Protein AF-A0A6I8N5R3-F1 (afdb_monomer)

Radius of gyration: 21.53 Å; Cα contacts (8 Å, |Δi|>4): 139; chains: 1; bounding box: 49×78×27 Å

Solvent-accessible surface area (backbone atoms only — not comparable to full-atom values): 7276 Å² total; per-residue (Å²): 134,81,74,81,73,56,70,53,74,50,81,81,76,48,91,82,39,33,33,53,59,53,45,24,54,53,30,48,73,68,79,40,66,47,86,47,35,86,43,41,36,50,30,33,50,37,81,88,88,39,75,48,78,41,55,68,85,36,47,41,50,81,64,53,62,92,88,42,63,46,33,28,48,42,75,53,71,88,69,72,96,79,76,97,68,78,95,66,92,72,87,80,76,92,70,80,83,74,82,77,83,81,87,81,91,81,87,79,90,131

Secondary structure (DSSP, 8-state):
---------B----TT-BHHHHHHHHHHHTT--GGGGGGEEEEEEETTTEEEEPPTTSBHHHHS-TT--EEEEEEPP---S---S-------------------------

Mean predicted aligned error: 14.67 Å

pLDDT: mean 72.23, std 19.04, range [32.03, 92.44]

Foldseek 3Di:
DDDPQVQQWDADADQPAFQLNVLLVSCVVVVHDSVCSVQKWKWFQAPPRDIFTDDNGDRCVVRDDPRGRTITIDGHDPPDPDDPDDPDDDDDDDDPPPPPPDDDDDDDDD

InterPro domains:
  IPR000159 Ras-associating domain [PF00788] 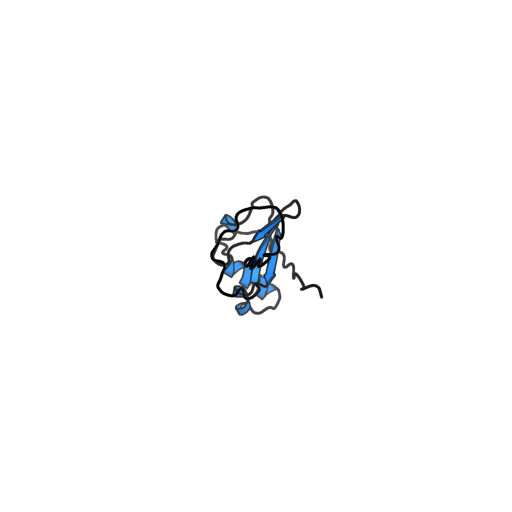(12-77)
  IPR000159 Ras-associating domain [PS50200] (1-78)
  IPR000159 Ras-associating domain [SM00314] (3-78)
  IPR029071 Ubiquitin-like domain superfamily [SSF54236] (13-76)

Sequence (110 aa):
KGAGQEAVTYKGVSSQDKAPGVVQAVLKKNNRDPADAPHYQLVQLLPGQRELAIPPSANVFYAMDGSSLDFVLRRRRPSTPASHDAHHDAGGSSFPRIKATGRKLARALF

Organism: Ornithorhynchus anatinus (NCBI:txid9258)

Nearest PDB structures (foldseek):
  8b69-assembly1_C  TM=9.359E-01  e=2.240E-08  Homo sapiens
  8b69-assembly1_A  TM=9.239E-01  e=1.219E-07  Homo sapiens
  8au4-assembly1_A  TM=8.641E-01  e=1.483E-07  Homo sapiens
  7scw-assembly1_B  TM=9.079E-01  e=1.274E-06  Homo sapiens
  1lfd-assembly2_C  TM=8.330E-01  e=1.727E-05  Rattus norvegicus

Structure (mmCIF, N/CA/C/O backbone):
data_AF-A0A6I8N5R3-F1
#
_entry.id   AF-A0A6I8N5R3-F1
#
loop_
_atom_site.group_PDB
_atom_site.id
_atom_site.type_symbol
_atom_site.label_atom_id
_atom_site.label_alt_id
_atom_site.label_comp_id
_atom_site.label_asym_id
_atom_site.label_entity_id
_atom_site.label_seq_id
_atom_site.pdbx_PDB_ins_code
_atom_site.Cartn_x
_atom_site.Cartn_y
_atom_site.Cartn_z
_atom_site.occupancy
_atom_site.B_iso_or_equiv
_atom_site.auth_seq_id
_atom_site.auth_comp_id
_atom_site.auth_asym_id
_atom_site.auth_atom_id
_atom_site.pdbx_PDB_model_num
ATOM 1 N N . LYS A 1 1 ? 10.639 -20.997 12.113 1.00 32.03 1 LYS A N 1
ATOM 2 C CA . LYS A 1 1 ? 11.488 -20.188 11.201 1.00 32.03 1 LYS A CA 1
ATOM 3 C C . LYS A 1 1 ? 10.655 -18.997 10.732 1.00 32.03 1 LYS A C 1
ATOM 5 O O . LYS A 1 1 ? 9.919 -19.121 9.761 1.00 32.03 1 LYS A O 1
ATOM 10 N N . GLY A 1 2 ? 10.636 -17.924 11.530 1.00 34.47 2 GLY A N 1
ATOM 11 C CA . GLY A 1 2 ? 9.779 -16.760 11.299 1.00 34.47 2 GLY A CA 1
ATOM 12 C C . GLY A 1 2 ? 10.181 -16.086 9.999 1.00 34.47 2 GLY A C 1
ATOM 13 O O . GLY A 1 2 ? 11.316 -15.640 9.866 1.00 34.47 2 GLY A O 1
ATOM 14 N N . ALA A 1 3 ? 9.285 -16.096 9.014 1.00 38.34 3 ALA A N 1
ATOM 15 C CA . ALA A 1 3 ? 9.459 -15.301 7.814 1.00 38.34 3 ALA A CA 1
ATOM 16 C C . ALA A 1 3 ? 9.620 -13.852 8.274 1.00 38.34 3 ALA A C 1
ATOM 18 O O . ALA A 1 3 ? 8.720 -13.338 8.935 1.00 38.34 3 ALA A O 1
ATOM 19 N N . GLY A 1 4 ? 10.777 -13.251 7.991 1.00 43.44 4 GLY A N 1
ATOM 20 C CA . GLY A 1 4 ? 11.028 -11.842 8.247 1.00 43.44 4 GLY A CA 1
ATOM 21 C C . GLY A 1 4 ? 9.922 -11.033 7.589 1.00 43.44 4 GLY A C 1
ATOM 22 O O . GLY A 1 4 ? 9.914 -10.850 6.371 1.00 43.44 4 GLY A O 1
ATOM 23 N N . GLN A 1 5 ? 8.947 -10.631 8.398 1.00 49.25 5 GLN A N 1
ATOM 24 C CA . GLN A 1 5 ? 7.983 -9.607 8.055 1.00 49.25 5 GLN A CA 1
ATOM 25 C C . GLN A 1 5 ? 8.808 -8.330 8.088 1.00 49.25 5 GLN A C 1
ATOM 27 O O . GLN A 1 5 ? 8.982 -7.728 9.142 1.00 49.25 5 GLN A O 1
ATOM 32 N N . GLU A 1 6 ? 9.464 -8.019 6.971 1.00 54.31 6 GLU A N 1
ATOM 33 C CA . GLU A 1 6 ? 10.209 -6.777 6.838 1.00 54.31 6 GLU A CA 1
ATOM 34 C C . GLU A 1 6 ? 9.164 -5.664 6.796 1.00 54.31 6 GLU A C 1
ATOM 36 O O . GLU A 1 6 ? 8.578 -5.352 5.759 1.00 54.31 6 GLU A O 1
ATOM 41 N N . ALA A 1 7 ? 8.833 -5.169 7.986 1.00 55.03 7 ALA A N 1
ATOM 42 C CA . ALA A 1 7 ? 7.905 -4.081 8.197 1.00 55.03 7 ALA A CA 1
ATOM 43 C C . ALA A 1 7 ? 8.579 -2.806 7.699 1.00 55.03 7 ALA A C 1
ATOM 45 O O . ALA A 1 7 ? 9.207 -2.069 8.454 1.00 55.03 7 ALA A O 1
ATOM 46 N N . VAL A 1 8 ? 8.507 -2.582 6.391 1.00 62.47 8 VAL A N 1
ATOM 47 C CA . VAL A 1 8 ? 8.966 -1.329 5.821 1.00 62.47 8 VAL A CA 1
ATOM 48 C C . VAL A 1 8 ? 7.849 -0.306 5.954 1.00 62.47 8 VAL A C 1
ATOM 50 O O . VAL A 1 8 ? 6.855 -0.370 5.235 1.00 62.47 8 VAL A O 1
ATOM 53 N N . THR A 1 9 ? 8.024 0.630 6.882 1.00 65.06 9 THR A N 1
ATOM 54 C CA . THR A 1 9 ? 7.035 1.667 7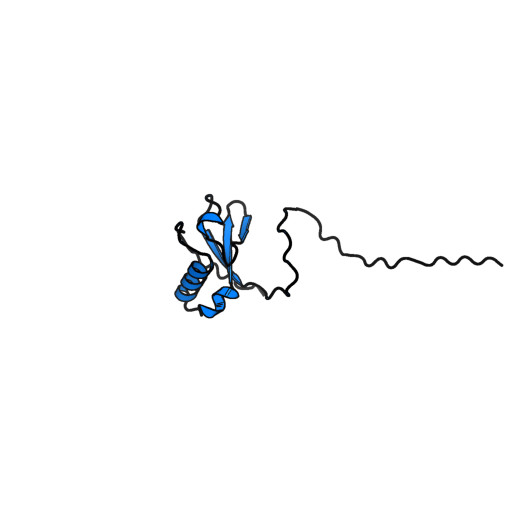.171 1.00 65.06 9 THR A CA 1
ATOM 55 C C . THR A 1 9 ? 7.016 2.725 6.069 1.00 65.06 9 THR A C 1
ATOM 57 O O . THR A 1 9 ? 8.011 3.413 5.822 1.00 65.06 9 THR A O 1
ATOM 60 N N . TYR A 1 10 ? 5.859 2.891 5.435 1.00 69.06 10 TYR A N 1
ATOM 61 C CA . TYR A 1 10 ? 5.558 4.018 4.556 1.00 69.06 10 TYR A CA 1
ATOM 62 C C . TYR A 1 10 ? 4.627 4.980 5.299 1.00 69.06 10 TYR A C 1
ATOM 64 O O . TYR A 1 10 ? 3.631 4.529 5.851 1.00 69.06 10 TYR A O 1
ATOM 72 N N . LYS A 1 11 ? 4.963 6.276 5.360 1.00 67.56 11 LYS A N 1
ATOM 73 C CA . LYS A 1 11 ? 4.182 7.293 6.084 1.00 67.56 11 LYS A CA 1
ATOM 74 C C . LYS A 1 11 ? 3.707 8.369 5.112 1.00 67.56 11 LYS A C 1
ATOM 76 O O . LYS A 1 11 ? 4.522 9.158 4.643 1.00 67.56 11 LYS A O 1
ATOM 81 N N . GLY A 1 12 ? 2.400 8.403 4.863 1.00 72.19 12 GLY A N 1
ATOM 82 C CA . GLY A 1 12 ? 1.738 9.407 4.025 1.00 72.19 12 GLY A CA 1
ATOM 83 C C . GLY A 1 12 ? 1.509 8.929 2.593 1.00 72.19 12 GLY A C 1
ATOM 84 O O . GLY A 1 12 ? 2.459 8.648 1.878 1.00 72.19 12 GLY A O 1
ATOM 85 N N . VAL A 1 13 ? 0.240 8.849 2.197 1.00 77.56 13 VAL A N 1
ATOM 86 C CA . VAL A 1 13 ? -0.219 8.439 0.864 1.00 77.56 13 VAL A CA 1
ATOM 87 C C . VAL A 1 13 ? -1.005 9.605 0.270 1.00 77.56 13 VAL A C 1
ATOM 89 O O . VAL A 1 13 ? -1.899 10.148 0.917 1.00 77.56 13 VAL A O 1
ATOM 92 N N . SER A 1 14 ? -0.666 10.004 -0.949 1.00 84.31 14 SER A N 1
ATOM 93 C CA . SER A 1 14 ? -1.394 10.988 -1.746 1.00 84.31 14 SER A CA 1
ATOM 94 C C . SER A 1 14 ? -2.481 10.314 -2.584 1.00 84.31 14 SER A C 1
ATOM 96 O O . SER A 1 14 ? -2.372 9.144 -2.944 1.00 84.31 14 SER A O 1
ATOM 98 N N . SER A 1 15 ? -3.501 11.069 -2.998 1.00 86.44 15 SER A N 1
ATOM 99 C CA . SER A 1 15 ? -4.566 10.595 -3.897 1.00 86.44 15 SER A CA 1
ATOM 100 C C . SER A 1 15 ? -4.074 10.106 -5.265 1.00 86.44 15 SER A C 1
ATOM 102 O O . SER A 1 15 ? -4.838 9.496 -6.009 1.00 86.44 15 SER A O 1
ATOM 104 N N . GLN A 1 16 ? -2.809 10.344 -5.610 1.00 87.81 16 GLN A N 1
ATOM 105 C CA . GLN A 1 16 ? -2.180 9.877 -6.849 1.00 87.81 16 GLN A CA 1
ATOM 106 C C . GLN A 1 16 ? -1.369 8.585 -6.664 1.00 87.81 16 GLN A C 1
ATOM 108 O O . GLN A 1 16 ? -0.979 7.959 -7.653 1.00 87.81 16 GLN A O 1
ATOM 113 N N . ASP A 1 17 ? -1.129 8.160 -5.421 1.00 87.81 17 ASP A N 1
ATOM 114 C CA . ASP A 1 17 ? -0.274 7.017 -5.128 1.00 87.81 17 ASP A CA 1
ATOM 115 C C . ASP A 1 17 ? -0.966 5.694 -5.456 1.00 87.81 17 ASP A C 1
ATOM 117 O O . ASP A 1 17 ? -1.998 5.310 -4.899 1.00 87.81 17 ASP A O 1
ATOM 121 N N . LYS A 1 18 ? -0.354 4.944 -6.371 1.00 91.31 18 LYS A N 1
ATOM 122 C CA . LYS A 1 18 ? -0.788 3.596 -6.738 1.00 91.31 18 LYS A CA 1
ATOM 123 C C . LYS A 1 18 ? 0.060 2.558 -6.015 1.00 91.31 18 LYS A C 1
ATOM 125 O O . LYS A 1 18 ? 1.272 2.726 -5.880 1.00 91.31 18 LYS A O 1
ATOM 130 N N . ALA A 1 19 ? -0.559 1.435 -5.651 1.00 89.44 19 ALA A N 1
ATOM 131 C CA . ALA A 1 19 ? 0.106 0.326 -4.975 1.00 89.44 19 ALA A CA 1
ATOM 132 C C . ALA A 1 19 ? 1.435 -0.114 -5.628 1.00 89.44 19 ALA A C 1
ATOM 134 O O . ALA A 1 19 ? 2.418 -0.225 -4.897 1.00 89.44 19 ALA A O 1
ATOM 135 N N . PRO A 1 20 ? 1.553 -0.304 -6.961 1.00 88.81 20 PRO A N 1
ATOM 136 C CA . PRO A 1 20 ? 2.810 -0.758 -7.551 1.00 88.81 20 PRO A CA 1
ATOM 137 C C . PRO A 1 20 ? 3.921 0.294 -7.436 1.00 88.81 20 PRO A C 1
ATOM 139 O O . PRO A 1 20 ? 5.066 -0.071 -7.187 1.00 88.81 20 PRO A O 1
ATOM 142 N N . GLY A 1 21 ? 3.590 1.586 -7.545 1.00 89.44 21 GLY A N 1
ATOM 143 C CA . GLY A 1 21 ? 4.561 2.673 -7.398 1.00 89.44 21 GLY A CA 1
ATOM 144 C C . GLY A 1 21 ? 5.081 2.784 -5.966 1.00 89.44 21 GLY A C 1
ATOM 145 O O . GLY A 1 21 ? 6.290 2.854 -5.752 1.00 89.44 21 GLY A O 1
ATOM 146 N N . VAL A 1 22 ? 4.179 2.702 -4.982 1.00 88.50 22 VAL A N 1
ATOM 147 C CA . VAL A 1 22 ? 4.544 2.705 -3.557 1.00 88.50 22 VAL A CA 1
ATOM 148 C C . VAL A 1 22 ? 5.412 1.493 -3.226 1.00 88.50 22 VAL A C 1
ATOM 150 O O . VAL A 1 22 ? 6.486 1.646 -2.654 1.00 88.50 22 VAL A O 1
ATOM 153 N N . VAL A 1 23 ? 5.009 0.290 -3.645 1.00 89.31 23 VAL A N 1
ATOM 154 C CA . VAL A 1 23 ? 5.782 -0.940 -3.410 1.00 89.31 23 VAL A CA 1
ATOM 155 C C . VAL A 1 23 ? 7.188 -0.830 -4.012 1.00 89.31 23 VAL A C 1
ATOM 157 O O . VAL A 1 23 ? 8.164 -1.117 -3.324 1.00 89.31 23 VAL A O 1
ATOM 160 N N . GLN A 1 24 ? 7.319 -0.371 -5.261 1.00 89.81 24 GLN A N 1
ATOM 161 C CA . GLN A 1 24 ? 8.621 -0.184 -5.912 1.00 89.81 24 GLN A CA 1
ATOM 162 C C . GLN A 1 24 ? 9.492 0.853 -5.200 1.00 89.81 24 GLN A C 1
ATOM 164 O O . GLN A 1 24 ? 10.678 0.607 -4.977 1.00 89.81 24 GLN A O 1
ATOM 169 N N . ALA A 1 25 ? 8.920 1.999 -4.822 1.00 87.94 25 ALA A N 1
ATOM 170 C CA . ALA A 1 25 ? 9.638 3.055 -4.112 1.00 87.94 25 ALA A CA 1
ATOM 171 C C . ALA A 1 25 ? 10.175 2.555 -2.765 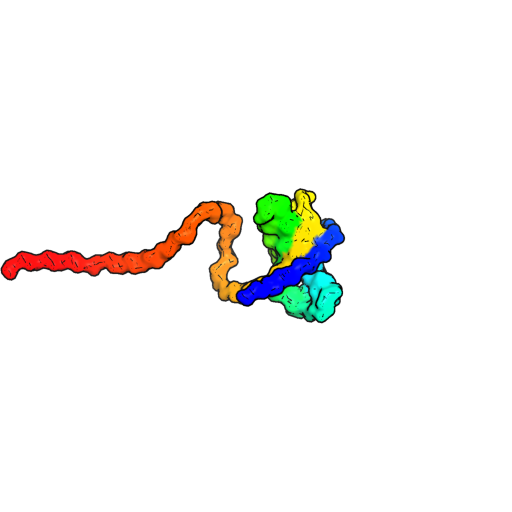1.00 87.94 25 ALA A C 1
ATOM 173 O O . ALA A 1 25 ? 11.326 2.810 -2.404 1.00 87.94 25 ALA A O 1
ATOM 174 N N . VAL A 1 26 ? 9.352 1.793 -2.048 1.00 86.88 26 VAL A N 1
ATOM 175 C CA . VAL A 1 26 ? 9.698 1.196 -0.762 1.00 86.88 26 VAL A CA 1
ATOM 176 C C . VAL A 1 26 ? 10.790 0.130 -0.931 1.00 86.88 26 VAL A C 1
ATOM 178 O O . VAL A 1 26 ? 11.773 0.163 -0.195 1.00 86.88 26 VAL A O 1
ATOM 181 N N . LEU A 1 27 ? 10.699 -0.757 -1.929 1.00 88.06 27 LEU A N 1
ATOM 182 C CA . LEU A 1 27 ? 11.753 -1.741 -2.223 1.00 88.06 27 LEU A CA 1
ATOM 183 C C . LEU A 1 27 ? 13.084 -1.067 -2.572 1.00 88.06 27 LEU A C 1
ATOM 185 O O . LEU A 1 27 ? 14.112 -1.389 -1.975 1.00 88.06 27 LEU A O 1
ATOM 189 N N . LYS A 1 28 ? 13.051 -0.065 -3.457 1.00 87.75 28 LYS A N 1
ATOM 190 C CA . LYS A 1 28 ? 14.232 0.712 -3.850 1.00 87.75 28 LYS A CA 1
ATOM 191 C C . LYS A 1 28 ? 14.903 1.374 -2.644 1.00 87.75 28 LYS A C 1
ATOM 193 O O . LYS A 1 28 ? 16.124 1.345 -2.530 1.00 87.75 28 LYS A O 1
ATOM 198 N N . LYS A 1 29 ? 14.114 1.928 -1.715 1.00 86.06 29 LYS A N 1
ATOM 199 C CA . LYS A 1 29 ? 14.617 2.560 -0.483 1.00 86.06 29 LYS A CA 1
ATOM 200 C C . LYS A 1 29 ? 15.317 1.571 0.460 1.00 86.06 29 LYS A C 1
ATOM 202 O O . LYS A 1 29 ? 16.184 1.983 1.219 1.00 86.06 29 LYS A O 1
ATOM 207 N N . ASN A 1 30 ? 14.970 0.286 0.397 1.00 84.62 30 ASN A N 1
ATOM 208 C CA . ASN A 1 30 ? 15.560 -0.768 1.233 1.00 84.62 30 ASN A CA 1
ATOM 209 C C . ASN A 1 30 ? 16.652 -1.550 0.502 1.00 84.62 30 ASN A C 1
ATOM 211 O O . ASN A 1 30 ? 16.993 -2.658 0.908 1.00 84.62 30 ASN A O 1
ATOM 215 N N . ASN A 1 31 ? 17.202 -0.984 -0.578 1.00 83.25 31 ASN A N 1
ATOM 216 C CA . ASN A 1 31 ? 18.255 -1.615 -1.366 1.00 83.25 31 ASN A CA 1
ATOM 217 C C . ASN A 1 31 ? 17.832 -2.985 -1.945 1.00 83.25 31 ASN A C 1
ATOM 219 O O . ASN A 1 31 ? 18.664 -3.873 -2.128 1.00 83.25 31 ASN A O 1
ATOM 223 N N . ARG A 1 32 ? 16.528 -3.157 -2.215 1.00 84.62 32 ARG A N 1
ATOM 224 C CA . ARG A 1 32 ? 15.939 -4.344 -2.849 1.00 84.62 32 ARG A CA 1
ATOM 225 C C . ARG A 1 32 ? 15.599 -4.084 -4.310 1.00 84.62 32 ARG A C 1
ATOM 227 O O . ARG A 1 32 ? 15.431 -2.938 -4.732 1.00 84.62 32 ARG A O 1
ATOM 234 N N . ASP A 1 33 ? 15.452 -5.171 -5.059 1.00 85.50 33 ASP A N 1
ATOM 235 C CA . ASP A 1 33 ? 15.129 -5.106 -6.476 1.00 85.50 33 ASP A CA 1
ATOM 236 C C . ASP A 1 33 ? 13.659 -4.679 -6.695 1.00 85.50 33 ASP A C 1
ATOM 238 O O . ASP A 1 33 ? 12.738 -5.333 -6.189 1.00 85.50 33 ASP A O 1
ATOM 242 N N . PRO A 1 34 ? 13.388 -3.582 -7.428 1.00 83.75 34 PRO A N 1
ATOM 243 C CA . PRO A 1 34 ? 12.024 -3.158 -7.739 1.00 83.75 34 PRO A CA 1
ATOM 244 C C . PRO A 1 34 ? 11.289 -4.132 -8.675 1.00 83.75 34 PRO A C 1
ATOM 246 O O . PRO A 1 34 ? 10.057 -4.096 -8.724 1.00 83.75 34 PRO A O 1
ATOM 249 N N . ALA A 1 35 ? 11.997 -5.018 -9.385 1.00 85.62 35 ALA A N 1
ATOM 250 C CA . ALA A 1 35 ? 11.406 -6.094 -10.179 1.00 85.62 35 ALA A CA 1
ATOM 251 C C . ALA A 1 35 ? 10.689 -7.135 -9.309 1.00 85.62 35 ALA A C 1
ATOM 253 O O . ALA A 1 35 ? 9.828 -7.858 -9.808 1.00 85.62 35 ALA A O 1
ATOM 254 N N . ASP A 1 36 ? 10.964 -7.169 -8.000 1.00 84.62 36 ASP A N 1
ATOM 255 C CA . ASP A 1 36 ? 10.219 -8.004 -7.066 1.00 84.62 36 ASP A CA 1
ATOM 256 C C . ASP A 1 36 ? 8.890 -7.393 -6.609 1.00 84.62 36 ASP A C 1
ATOM 258 O O . ASP A 1 36 ? 8.117 -8.073 -5.939 1.00 84.62 36 ASP A O 1
ATOM 262 N N . ALA A 1 37 ? 8.557 -6.151 -6.973 1.00 84.56 37 ALA A N 1
ATOM 263 C CA . ALA A 1 37 ? 7.271 -5.532 -6.636 1.00 84.56 37 ALA A CA 1
ATOM 264 C C . ALA A 1 37 ? 6.020 -6.419 -6.867 1.00 84.56 37 ALA A C 1
ATOM 266 O O . ALA A 1 37 ? 5.166 -6.464 -5.976 1.00 84.56 37 ALA A O 1
ATOM 267 N N . PRO A 1 38 ? 5.875 -7.180 -7.975 1.00 85.31 38 PRO A N 1
ATOM 268 C CA . PRO A 1 38 ? 4.770 -8.133 -8.142 1.00 85.31 38 PRO A CA 1
ATOM 269 C C . PRO A 1 38 ? 4.767 -9.287 -7.124 1.00 85.31 38 PRO A C 1
ATOM 271 O O . PRO A 1 38 ? 3.714 -9.864 -6.860 1.00 85.31 38 PRO A O 1
ATOM 274 N N . HIS A 1 39 ? 5.906 -9.606 -6.511 1.00 86.00 39 HIS A N 1
ATOM 275 C CA . HIS A 1 39 ? 6.039 -10.600 -5.444 1.00 86.00 39 HIS A CA 1
ATOM 276 C C . HIS A 1 39 ? 5.789 -10.020 -4.051 1.00 86.00 39 HIS A C 1
ATOM 278 O O . HIS A 1 39 ? 5.805 -10.767 -3.074 1.00 86.00 39 HIS A O 1
ATOM 284 N N . TYR A 1 40 ? 5.537 -8.718 -3.929 1.00 87.12 40 TYR A N 1
ATOM 285 C CA . TYR A 1 40 ? 5.166 -8.072 -2.674 1.00 87.12 40 TYR A CA 1
ATOM 286 C C . TYR A 1 40 ? 3.743 -7.524 -2.740 1.00 87.12 40 TYR A C 1
ATOM 288 O O . TYR A 1 40 ? 3.211 -7.203 -3.802 1.00 87.12 40 TYR A O 1
ATOM 296 N N . GLN A 1 41 ? 3.095 -7.473 -1.588 1.00 88.62 41 GLN A N 1
ATOM 297 C CA . GLN A 1 41 ? 1.773 -6.909 -1.377 1.00 88.62 41 GLN A CA 1
ATOM 298 C C . GLN A 1 41 ? 1.867 -5.877 -0.266 1.00 88.62 41 GLN A C 1
ATOM 300 O O . GLN A 1 41 ? 2.527 -6.106 0.747 1.00 88.62 41 GLN A O 1
ATOM 305 N N . LEU A 1 42 ? 1.199 -4.749 -0.471 1.00 89.44 42 LEU A N 1
ATOM 306 C CA . LEU A 1 42 ? 1.091 -3.705 0.530 1.00 89.44 42 LEU A CA 1
ATOM 307 C C . LEU A 1 42 ? -0.058 -4.053 1.481 1.00 89.44 42 LEU A C 1
ATOM 309 O O . LEU A 1 42 ? -1.172 -4.324 1.036 1.00 89.44 42 LEU A O 1
ATOM 313 N N . VAL A 1 43 ? 0.223 -4.080 2.778 1.00 90.31 43 VAL A N 1
ATOM 314 C CA . VAL A 1 43 ? -0.754 -4.364 3.832 1.00 90.31 43 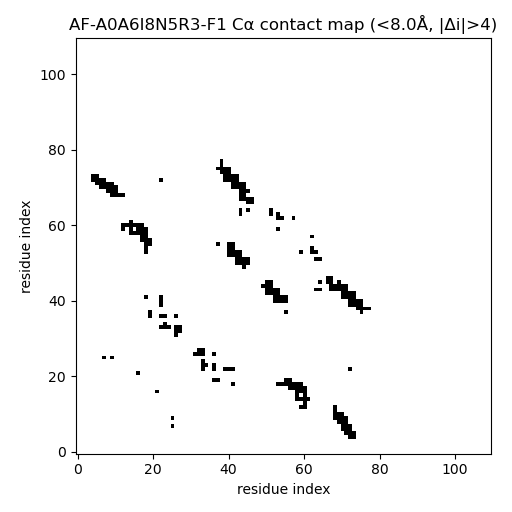VAL A CA 1
ATOM 315 C C . VAL A 1 43 ? -0.739 -3.201 4.811 1.00 90.31 43 VAL A C 1
ATOM 317 O O . VAL A 1 43 ? 0.319 -2.803 5.280 1.00 90.31 43 VAL A O 1
ATOM 320 N N . GLN A 1 44 ? -1.900 -2.640 5.104 1.00 90.69 44 GLN A N 1
ATOM 321 C CA . GLN A 1 44 ? -2.073 -1.593 6.095 1.00 90.69 44 GLN A CA 1
ATOM 322 C C . GLN A 1 44 ? -2.337 -2.214 7.467 1.00 90.69 44 GLN A C 1
ATOM 324 O O . GLN A 1 44 ? -3.156 -3.126 7.593 1.00 90.69 44 GLN A O 1
ATOM 329 N N . LEU A 1 45 ? -1.656 -1.712 8.492 1.00 89.19 45 LEU A N 1
ATOM 330 C CA . LEU A 1 45 ? -1.860 -2.101 9.880 1.00 89.19 45 LEU A CA 1
ATOM 331 C C . LEU A 1 45 ? -2.909 -1.183 10.494 1.00 89.19 45 LEU A C 1
ATOM 333 O O . LEU A 1 45 ? -2.696 0.020 10.622 1.00 89.19 45 LEU A O 1
ATOM 337 N N . LEU A 1 46 ? -4.050 -1.746 10.862 1.00 89.00 46 LEU A N 1
ATOM 338 C CA . LEU A 1 46 ? -5.154 -1.018 11.467 1.00 89.00 46 LEU A CA 1
ATOM 339 C C . LEU A 1 46 ? -5.125 -1.175 12.994 1.00 89.00 46 LEU A C 1
ATOM 341 O O . LEU A 1 46 ? -4.656 -2.195 13.517 1.00 89.00 46 LEU A O 1
ATOM 345 N N . PRO A 1 47 ? -5.667 -0.195 13.737 1.00 86.06 47 PRO A N 1
ATOM 346 C CA . PRO A 1 47 ? -5.838 -0.333 15.176 1.00 86.06 47 PRO A CA 1
ATOM 347 C C . PRO A 1 47 ? -6.698 -1.563 15.513 1.00 86.06 47 PRO A C 1
ATOM 349 O O . PRO A 1 47 ? -7.597 -1.949 14.764 1.00 86.06 47 PRO A O 1
ATOM 352 N N . GLY A 1 48 ? -6.412 -2.194 16.654 1.00 87.44 48 GLY A N 1
ATOM 353 C CA . GLY A 1 48 ? -7.128 -3.396 17.099 1.00 87.44 48 GLY A CA 1
ATOM 354 C C . GLY A 1 48 ? -6.652 -4.704 16.456 1.00 87.44 48 GLY A C 1
ATOM 355 O O . GLY A 1 48 ? -7.447 -5.629 16.326 1.00 87.44 48 GLY A O 1
ATOM 356 N N . GLN A 1 49 ? -5.375 -4.788 16.056 1.00 81.00 49 GLN A N 1
ATOM 357 C CA . GLN A 1 49 ? -4.779 -5.965 15.395 1.00 81.00 49 GLN A CA 1
ATOM 358 C C . GLN A 1 49 ? -5.493 -6.381 14.100 1.00 81.00 49 GLN A C 1
ATOM 360 O O . GLN A 1 49 ? -5.561 -7.560 13.753 1.00 81.00 49 GLN A O 1
ATOM 365 N N . ARG A 1 50 ? -6.038 -5.400 13.380 1.00 87.56 50 ARG A N 1
ATOM 366 C CA . ARG A 1 50 ? -6.638 -5.607 12.064 1.00 87.56 50 ARG A CA 1
ATOM 367 C C . ARG A 1 50 ? -5.595 -5.314 10.987 1.00 87.56 50 ARG A C 1
ATOM 369 O O . ARG A 1 50 ? -4.733 -4.458 11.158 1.00 87.56 50 ARG A O 1
ATOM 376 N N . GLU A 1 51 ? -5.683 -6.011 9.864 1.00 90.31 51 GLU A N 1
ATOM 377 C CA . 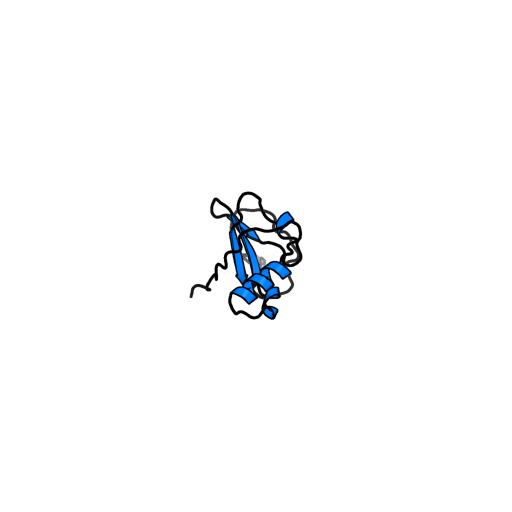GLU A 1 51 ? -4.816 -5.800 8.702 1.00 90.31 51 GLU A CA 1
ATOM 378 C C . GLU A 1 51 ? -5.695 -5.613 7.461 1.00 90.31 51 GLU A C 1
ATOM 380 O O . GLU A 1 51 ? -6.674 -6.340 7.285 1.00 90.31 51 GLU A O 1
ATOM 385 N N . LEU A 1 52 ? -5.354 -4.658 6.595 1.00 90.12 52 LEU A N 1
ATOM 386 C CA . LEU A 1 52 ? -6.048 -4.424 5.328 1.00 90.12 52 LEU A CA 1
ATOM 387 C C . LEU A 1 52 ? -5.082 -4.614 4.162 1.00 90.12 52 LEU A C 1
ATOM 389 O O . LEU A 1 52 ? -4.101 -3.891 4.013 1.00 90.12 52 LEU A O 1
ATOM 393 N N . ALA A 1 53 ? -5.352 -5.601 3.317 1.00 90.75 53 ALA A N 1
ATOM 394 C CA . ALA A 1 53 ? -4.520 -5.885 2.161 1.00 90.75 53 ALA A CA 1
ATOM 395 C C . ALA A 1 53 ? -4.897 -4.975 0.981 1.00 90.75 53 ALA A C 1
ATOM 397 O O . ALA A 1 53 ? -6.006 -5.054 0.456 1.00 90.75 53 ALA A O 1
ATOM 398 N N . ILE A 1 54 ? -3.956 -4.148 0.526 1.00 90.12 54 ILE A N 1
ATOM 399 C CA . ILE A 1 54 ? -4.167 -3.246 -0.606 1.00 90.12 54 ILE A CA 1
ATOM 400 C C . ILE A 1 54 ? -4.009 -4.033 -1.919 1.00 90.12 54 ILE A C 1
ATOM 402 O O . ILE A 1 54 ? -2.996 -4.724 -2.106 1.00 90.12 54 ILE A O 1
ATOM 406 N N . PRO A 1 55 ? -4.971 -3.950 -2.858 1.00 90.00 55 PRO A N 1
ATOM 407 C CA . PRO A 1 55 ? -4.852 -4.629 -4.142 1.00 90.00 55 PRO A CA 1
ATOM 408 C C . PRO A 1 55 ? -3.655 -4.105 -4.959 1.00 90.00 55 PRO A C 1
ATOM 410 O O . PRO A 1 55 ? -3.400 -2.901 -4.988 1.00 90.00 55 PRO A O 1
ATOM 413 N N . PRO A 1 56 ? -2.942 -4.974 -5.697 1.00 85.94 56 PRO A N 1
ATOM 414 C CA . PRO A 1 56 ? -1.663 -4.642 -6.333 1.00 85.94 56 PRO A CA 1
ATOM 415 C C . PRO A 1 56 ? -1.752 -3.642 -7.492 1.00 85.94 56 PRO A C 1
ATOM 417 O O . PRO A 1 56 ? -0.727 -3.113 -7.905 1.00 85.94 56 PRO A O 1
ATOM 420 N N . SER A 1 57 ? -2.951 -3.389 -8.016 1.00 88.25 57 SER A N 1
ATOM 421 C CA . SER A 1 57 ? -3.213 -2.413 -9.083 1.00 88.25 57 SER A CA 1
ATOM 422 C C . SER A 1 57 ? -4.078 -1.241 -8.608 1.00 88.25 57 SER A C 1
ATOM 424 O O . SER A 1 57 ? -4.366 -0.338 -9.392 1.00 88.25 57 SER A O 1
ATOM 426 N N . ALA A 1 58 ? -4.509 -1.251 -7.342 1.00 91.00 58 ALA A N 1
ATOM 427 C CA . ALA A 1 58 ? -5.370 -0.214 -6.797 1.00 91.00 58 ALA A CA 1
ATOM 428 C C . ALA A 1 58 ? -4.588 1.064 -6.478 1.00 91.00 58 ALA A C 1
ATOM 430 O O . ALA A 1 58 ? -3.367 1.072 -6.2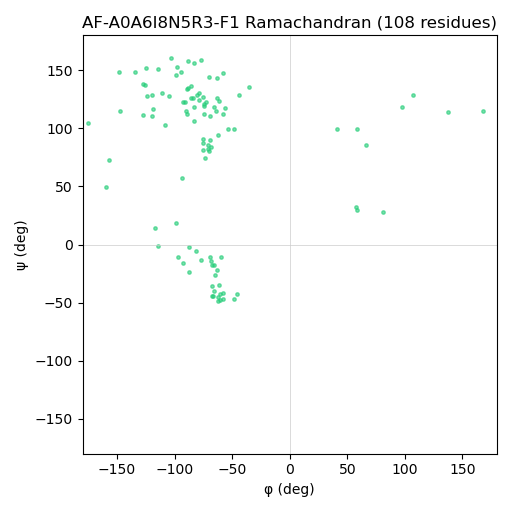91 1.00 91.00 58 ALA A O 1
ATOM 431 N N . ASN A 1 59 ? -5.333 2.160 -6.404 1.00 92.44 59 ASN A N 1
ATOM 432 C CA . ASN A 1 59 ? -4.859 3.381 -5.781 1.00 92.44 59 ASN A CA 1
ATOM 433 C C . ASN A 1 59 ? -4.884 3.188 -4.259 1.00 92.44 59 ASN A C 1
ATOM 435 O O . ASN A 1 59 ? -5.912 2.787 -3.711 1.00 92.44 59 ASN A O 1
ATOM 439 N N . VAL A 1 60 ? -3.755 3.439 -3.597 1.00 91.62 60 VAL A N 1
ATOM 440 C CA . VAL A 1 60 ? -3.608 3.186 -2.161 1.00 91.62 60 VAL A CA 1
ATOM 441 C C . VAL A 1 60 ? -4.521 4.112 -1.369 1.00 91.62 60 VAL A C 1
ATOM 443 O O . VAL A 1 60 ? -5.176 3.640 -0.454 1.00 91.62 60 VAL A O 1
ATOM 446 N N . PHE A 1 61 ? -4.649 5.380 -1.768 1.00 89.38 61 PHE A N 1
ATOM 447 C CA . PHE A 1 61 ? -5.456 6.377 -1.061 1.00 89.38 61 PHE A CA 1
ATOM 448 C C . PHE A 1 61 ? -6.942 6.012 -0.981 1.00 89.38 61 PHE A C 1
ATOM 450 O O . PHE A 1 61 ? -7.592 6.284 0.021 1.00 89.38 61 PHE A O 1
ATOM 457 N N . TYR A 1 62 ? -7.480 5.374 -2.023 1.00 92.06 62 TYR A N 1
ATOM 458 C CA . TYR A 1 62 ? -8.882 4.938 -2.037 1.00 92.06 62 TYR A CA 1
ATOM 459 C C . TYR A 1 62 ? -9.092 3.554 -1.424 1.00 92.06 62 TYR A C 1
ATOM 461 O O . TYR A 1 62 ? -10.204 3.227 -1.023 1.00 92.06 62 TYR A O 1
ATOM 469 N N . ALA A 1 63 ? -8.050 2.725 -1.395 1.00 91.88 63 ALA A N 1
ATOM 470 C CA . ALA A 1 63 ? -8.123 1.375 -0.850 1.00 91.88 63 ALA A CA 1
ATOM 471 C C . ALA A 1 63 ? -7.735 1.303 0.633 1.00 91.88 63 ALA A C 1
ATOM 473 O O . ALA A 1 63 ? -7.993 0.283 1.262 1.00 91.88 63 ALA A O 1
ATOM 474 N N . MET A 1 64 ? -7.082 2.335 1.170 1.00 88.94 64 MET A N 1
ATOM 475 C CA . MET A 1 64 ? -6.661 2.409 2.565 1.00 88.94 64 MET A CA 1
ATOM 476 C C . MET A 1 64 ? -7.783 2.896 3.482 1.00 88.94 64 MET A C 1
ATOM 478 O O . MET A 1 64 ? -8.682 3.626 3.071 1.00 88.94 64 MET A O 1
ATOM 482 N N . ASP A 1 65 ? -7.682 2.541 4.756 1.00 88.94 65 ASP A N 1
ATOM 483 C CA . ASP A 1 65 ? -8.533 3.061 5.820 1.00 88.94 65 ASP A CA 1
ATOM 484 C C . ASP A 1 65 ? -7.928 4.344 6.418 1.00 88.94 65 ASP A C 1
ATOM 486 O O . ASP A 1 65 ? -6.734 4.397 6.710 1.00 88.94 65 ASP A O 1
ATOM 490 N N . GLY A 1 66 ? -8.733 5.386 6.631 1.00 84.75 66 GLY A N 1
ATOM 491 C CA . GLY A 1 66 ? -8.256 6.659 7.189 1.00 84.75 66 GLY A CA 1
ATOM 492 C C . GLY A 1 66 ? -7.826 6.595 8.663 1.00 84.75 66 GLY A C 1
ATOM 493 O O . GLY A 1 66 ? -7.218 7.542 9.157 1.00 84.75 66 GLY A O 1
ATOM 494 N N . SER A 1 67 ? -8.118 5.499 9.371 1.00 84.44 67 SER A N 1
ATOM 495 C CA . SER A 1 67 ? -7.818 5.340 10.801 1.00 84.44 67 SER A CA 1
ATOM 496 C C . SER A 1 67 ? -6.346 5.034 11.085 1.00 84.44 67 SER A C 1
ATOM 498 O O . SER A 1 67 ? -5.929 5.083 12.240 1.00 84.44 67 SER A O 1
ATOM 500 N N . SER A 1 68 ? -5.554 4.681 10.067 1.00 83.88 68 SER A N 1
ATOM 501 C CA . SER A 1 68 ? -4.127 4.385 10.217 1.00 83.88 68 SER A CA 1
ATOM 502 C C . SER A 1 68 ? -3.348 4.776 8.969 1.00 83.88 68 SER A C 1
ATOM 504 O O . SER A 1 68 ? -3.850 4.680 7.858 1.00 83.88 68 SER A O 1
ATOM 506 N N . LEU A 1 69 ? -2.093 5.180 9.131 1.00 85.19 69 LEU A N 1
ATOM 507 C CA . LEU A 1 69 ? -1.180 5.445 8.013 1.00 85.19 69 LEU A CA 1
ATOM 508 C C . LEU A 1 69 ? 0.020 4.493 8.025 1.00 85.19 69 LEU A C 1
ATOM 510 O O . LEU A 1 69 ? 1.011 4.757 7.348 1.00 85.19 69 LEU A O 1
ATOM 514 N N . ASP A 1 70 ? -0.054 3.414 8.804 1.00 86.31 70 ASP A N 1
ATOM 515 C CA . ASP A 1 70 ? 1.008 2.424 8.908 1.00 86.31 70 ASP A CA 1
ATOM 516 C C . ASP A 1 70 ? 0.807 1.309 7.883 1.00 86.31 70 ASP A C 1
ATOM 518 O O . ASP A 1 70 ? -0.213 0.619 7.864 1.00 86.31 70 ASP A O 1
ATOM 522 N N . PHE A 1 71 ? 1.815 1.111 7.037 1.00 87.88 71 PHE A N 1
ATOM 523 C CA . PHE A 1 71 ? 1.831 0.071 6.015 1.00 87.88 71 PHE A CA 1
ATOM 524 C C . PHE A 1 71 ? 3.069 -0.809 6.153 1.00 87.88 71 PHE A C 1
ATOM 526 O O . PHE A 1 71 ? 4.125 -0.355 6.596 1.00 87.88 71 PHE A O 1
ATOM 533 N N . VAL A 1 72 ? 2.941 -2.061 5.722 1.00 88.69 72 VAL A N 1
ATOM 534 C CA . VAL A 1 72 ? 4.007 -3.058 5.656 1.00 88.69 72 VAL A CA 1
ATOM 535 C C . VAL A 1 72 ? 3.979 -3.780 4.312 1.00 88.69 72 VAL A C 1
ATOM 537 O O . VAL A 1 72 ? 2.923 -3.986 3.709 1.00 88.69 72 VAL A O 1
ATOM 540 N N . LEU A 1 73 ? 5.151 -4.196 3.834 1.00 88.38 73 LEU A N 1
ATOM 541 C CA . LEU A 1 73 ? 5.269 -5.043 2.651 1.00 88.38 73 LEU A CA 1
ATOM 542 C C . LEU A 1 73 ? 5.297 -6.513 3.057 1.00 88.38 73 LEU A C 1
ATOM 544 O O . LEU A 1 73 ? 6.183 -6.966 3.780 1.00 88.38 73 LEU A O 1
ATOM 548 N N . ARG A 1 74 ? 4.358 -7.292 2.525 1.00 86.19 74 ARG A N 1
ATOM 549 C CA . ARG A 1 74 ? 4.292 -8.737 2.731 1.00 86.19 74 ARG A CA 1
ATOM 550 C C . ARG A 1 74 ? 4.614 -9.453 1.433 1.00 86.19 74 ARG A C 1
ATOM 552 O O . ARG A 1 74 ? 4.059 -9.141 0.385 1.00 86.19 74 ARG A O 1
ATOM 559 N N . ARG A 1 75 ? 5.522 -10.427 1.480 1.00 83.75 75 ARG A N 1
ATOM 560 C CA . ARG A 1 75 ? 5.846 -11.238 0.301 1.00 83.75 75 ARG A CA 1
ATOM 561 C C . ARG A 1 75 ? 4.622 -12.077 -0.078 1.00 83.75 75 ARG A C 1
ATOM 563 O O . ARG A 1 75 ? 4.175 -12.906 0.717 1.00 83.75 75 ARG A O 1
ATOM 570 N N . ARG A 1 76 ? 4.088 -11.867 -1.282 1.00 77.19 76 ARG A N 1
ATOM 571 C CA . ARG A 1 76 ? 3.062 -12.721 -1.880 1.00 77.19 76 ARG A CA 1
ATOM 572 C C . ARG A 1 76 ? 3.660 -14.104 -2.066 1.00 77.19 76 ARG A C 1
ATOM 574 O O . ARG A 1 76 ? 4.726 -14.267 -2.661 1.00 77.19 76 ARG A O 1
ATOM 581 N N . ARG A 1 77 ? 2.980 -15.117 -1.537 1.00 66.00 77 ARG A N 1
ATOM 582 C CA . ARG A 1 77 ? 3.254 -16.484 -1.973 1.00 66.00 77 ARG A CA 1
ATOM 583 C C . ARG A 1 77 ? 2.729 -16.612 -3.403 1.00 66.00 77 ARG A C 1
ATOM 585 O O . ARG A 1 77 ? 1.702 -16.000 -3.692 1.00 66.00 77 ARG A O 1
ATOM 592 N N . PRO A 1 78 ? 3.395 -17.372 -4.285 1.00 53.41 78 PRO A N 1
ATOM 593 C CA . PRO A 1 78 ? 2.811 -17.733 -5.564 1.00 53.41 78 PRO A CA 1
ATOM 594 C C . PRO A 1 78 ? 1.554 -18.555 -5.273 1.00 53.41 78 PRO A C 1
ATOM 596 O O . PRO A 1 78 ? 1.612 -19.750 -4.997 1.00 53.41 78 PRO A O 1
ATOM 599 N N . SER A 1 79 ? 0.410 -17.883 -5.234 1.00 46.94 79 SER A N 1
ATOM 600 C CA . SER A 1 79 ? -0.886 -18.530 -5.255 1.00 46.94 79 SER A CA 1
ATOM 601 C C . SER A 1 79 ? -1.036 -19.104 -6.652 1.00 46.94 79 SER A C 1
ATOM 603 O O . SER A 1 79 ? -1.148 -18.359 -7.626 1.00 46.94 79 SER A O 1
ATOM 605 N N . THR A 1 80 ? -1.007 -20.430 -6.743 1.00 42.03 80 THR A N 1
ATOM 606 C CA . THR A 1 80 ? -1.627 -21.170 -7.845 1.00 42.03 80 THR A CA 1
ATOM 607 C C . THR A 1 80 ? -2.917 -20.458 -8.279 1.00 42.03 80 THR A C 1
ATOM 609 O O . THR A 1 80 ? -3.675 -20.041 -7.397 1.00 42.03 80 THR A O 1
ATOM 612 N N . PRO A 1 81 ? -3.173 -20.282 -9.586 1.00 42.06 81 PRO A N 1
ATOM 613 C CA . PRO A 1 81 ? -4.303 -19.502 -10.086 1.00 42.06 81 PRO A CA 1
ATOM 614 C C . PRO A 1 81 ? -5.624 -20.217 -9.775 1.00 42.06 81 PRO A C 1
ATOM 616 O O . PRO A 1 81 ? -6.142 -20.972 -10.587 1.00 42.06 81 PRO A O 1
ATOM 619 N N . ALA A 1 82 ? -6.142 -20.029 -8.565 1.00 41.97 82 ALA A N 1
ATOM 620 C CA . ALA A 1 82 ? -7.436 -20.546 -8.137 1.00 41.97 82 ALA A CA 1
ATOM 621 C C . ALA A 1 82 ? -7.969 -19.765 -6.929 1.00 41.97 82 ALA A C 1
ATOM 623 O O . ALA A 1 82 ? -8.324 -20.366 -5.924 1.00 41.97 82 ALA A O 1
ATOM 624 N N . SER A 1 83 ? -7.983 -18.431 -6.964 1.00 41.38 83 SER A N 1
ATOM 625 C CA . SER A 1 83 ? -8.790 -17.630 -6.024 1.00 41.38 83 SER A CA 1
ATOM 626 C C . SER A 1 83 ? -9.074 -16.258 -6.623 1.00 41.38 83 SER A C 1
ATOM 628 O O . SER A 1 83 ? -8.502 -15.248 -6.225 1.00 41.38 83 SER A O 1
ATOM 630 N N . HIS A 1 84 ? -9.950 -16.244 -7.620 1.00 44.03 84 HIS A N 1
ATOM 631 C CA . HIS A 1 84 ? -10.740 -15.069 -7.953 1.00 44.03 84 HIS A CA 1
ATOM 632 C C . HIS A 1 84 ? -12.079 -15.194 -7.216 1.00 44.03 84 HIS A C 1
ATOM 634 O O . HIS A 1 84 ? -13.117 -15.240 -7.853 1.00 44.03 84 HIS A O 1
ATOM 640 N N . ASP A 1 85 ? -12.058 -15.314 -5.887 1.00 43.59 85 ASP A N 1
ATOM 641 C CA . ASP A 1 85 ? -13.285 -15.347 -5.093 1.00 43.59 85 ASP A CA 1
ATOM 642 C C . ASP A 1 85 ? -13.064 -14.706 -3.720 1.00 43.59 85 ASP A C 1
ATOM 644 O O . ASP A 1 85 ? -12.267 -15.166 -2.904 1.00 43.59 85 ASP A O 1
ATOM 648 N N . ALA A 1 86 ? -13.777 -13.595 -3.543 1.00 41.62 86 ALA A N 1
ATOM 649 C CA . ALA A 1 86 ? -14.396 -13.114 -2.317 1.00 41.62 86 ALA A CA 1
ATOM 650 C C . ALA A 1 86 ? -13.596 -13.242 -1.009 1.00 41.62 86 ALA A C 1
ATOM 652 O O . ALA A 1 86 ? -13.688 -14.230 -0.283 1.00 41.62 86 ALA A O 1
ATOM 653 N N . HIS A 1 87 ? -12.975 -12.134 -0.600 1.00 35.56 87 HIS A N 1
ATOM 654 C CA . HIS A 1 87 ? -12.821 -11.843 0.825 1.00 35.56 87 HIS A CA 1
ATOM 655 C C . HIS A 1 87 ? -14.198 -11.414 1.364 1.00 35.56 87 HIS A C 1
ATOM 657 O O . HIS A 1 87 ? -14.477 -10.231 1.543 1.00 35.56 87 HIS A O 1
ATOM 663 N N . HIS A 1 88 ? -15.097 -12.387 1.523 1.00 37.09 88 HIS A N 1
ATOM 664 C CA . HIS A 1 88 ? -16.271 -12.231 2.364 1.00 37.09 88 HIS A CA 1
ATOM 665 C C . HIS A 1 88 ? -15.852 -12.583 3.790 1.00 37.09 88 HIS A C 1
ATOM 667 O O . HIS A 1 88 ? -15.257 -13.628 4.048 1.00 37.09 88 HIS A O 1
ATOM 673 N N . ASP A 1 89 ? -16.129 -11.645 4.679 1.00 49.91 89 ASP A N 1
ATOM 674 C CA . ASP A 1 89 ? -16.061 -11.758 6.125 1.00 49.91 89 ASP A CA 1
ATOM 675 C C . ASP A 1 89 ? -16.682 -13.075 6.634 1.00 49.91 89 ASP A C 1
ATOM 677 O O . ASP A 1 89 ? -17.793 -13.425 6.227 1.00 49.91 89 ASP A O 1
ATOM 681 N N . ALA A 1 90 ? -15.926 -13.799 7.469 1.00 37.75 90 ALA A N 1
ATOM 682 C CA . ALA A 1 90 ? -16.348 -14.770 8.491 1.00 37.75 90 ALA A CA 1
ATOM 683 C C . ALA A 1 90 ? -15.079 -15.532 8.940 1.00 37.75 90 ALA A C 1
ATOM 685 O O . ALA A 1 90 ? -14.419 -16.199 8.154 1.00 37.75 90 ALA A O 1
ATOM 686 N N . GLY A 1 91 ? -14.604 -15.441 10.180 1.00 47.72 91 GLY A N 1
ATOM 687 C CA . GLY A 1 91 ? -15.409 -15.766 11.344 1.00 47.72 91 GLY A CA 1
ATOM 688 C C . GLY A 1 91 ? -15.721 -17.264 11.345 1.00 47.72 91 GLY A C 1
ATOM 689 O O . GLY A 1 91 ? -16.782 -17.666 10.893 1.00 47.72 91 GLY A O 1
ATOM 690 N N . GLY A 1 92 ? -14.817 -18.085 11.886 1.00 43.72 92 GLY A N 1
ATOM 691 C CA . GLY A 1 92 ? -15.180 -19.414 12.384 1.00 43.72 92 GLY A CA 1
ATOM 692 C C . GLY A 1 92 ? -14.742 -20.624 11.553 1.00 43.72 92 GLY A C 1
ATOM 693 O O . GLY A 1 92 ? -15.042 -20.773 10.376 1.00 43.72 92 GLY A O 1
ATOM 694 N N . SER A 1 93 ? -14.100 -21.552 12.268 1.00 44.50 93 SER A N 1
ATOM 695 C CA . SER A 1 93 ? -13.996 -22.990 11.989 1.00 44.50 93 SER A CA 1
ATOM 696 C C . SER A 1 93 ? -13.373 -23.423 10.658 1.00 44.50 93 SER A C 1
ATOM 698 O O . SER A 1 93 ? -14.028 -23.599 9.634 1.00 44.50 93 SER A O 1
ATOM 700 N N . SER A 1 94 ? -12.094 -23.785 10.759 1.00 53.00 94 SER A N 1
ATOM 701 C CA . SER A 1 94 ? -11.529 -24.910 10.018 1.00 53.00 94 SER A CA 1
ATOM 702 C C . SER A 1 94 ? -12.443 -26.132 10.183 1.00 53.00 94 SER A C 1
ATOM 704 O O . SER A 1 94 ? -12.415 -26.806 11.212 1.00 53.00 94 SER A O 1
ATOM 706 N N . PHE A 1 95 ? -13.283 -26.402 9.186 1.00 54.50 95 PHE A N 1
ATOM 707 C CA . PHE A 1 95 ? -13.900 -27.710 9.023 1.00 54.50 95 PHE A CA 1
ATOM 708 C C . PHE A 1 95 ? -12.967 -28.553 8.148 1.00 54.50 95 PHE A C 1
ATOM 710 O O . PHE A 1 95 ? -12.805 -28.246 6.961 1.00 54.50 95 PHE A O 1
ATOM 717 N N . PRO A 1 96 ? -12.336 -29.616 8.681 1.00 54.78 96 PRO A N 1
ATOM 718 C CA . PRO A 1 96 ? -11.630 -30.562 7.836 1.00 54.78 96 PRO A CA 1
ATOM 719 C C . PRO A 1 96 ? -12.652 -31.190 6.887 1.00 54.78 96 PRO A C 1
ATOM 721 O O . PRO A 1 96 ? -13.663 -31.742 7.321 1.00 54.78 96 PRO A O 1
ATOM 724 N N . ARG A 1 97 ? -12.410 -31.091 5.575 1.00 60.69 97 ARG A N 1
ATOM 725 C CA . ARG A 1 97 ? -13.254 -31.717 4.550 1.00 60.69 97 ARG A CA 1
ATOM 726 C C . ARG A 1 97 ? -13.050 -33.231 4.618 1.00 60.69 97 ARG A C 1
ATOM 728 O O . ARG A 1 97 ? -12.271 -33.801 3.856 1.00 60.69 97 ARG A O 1
ATOM 735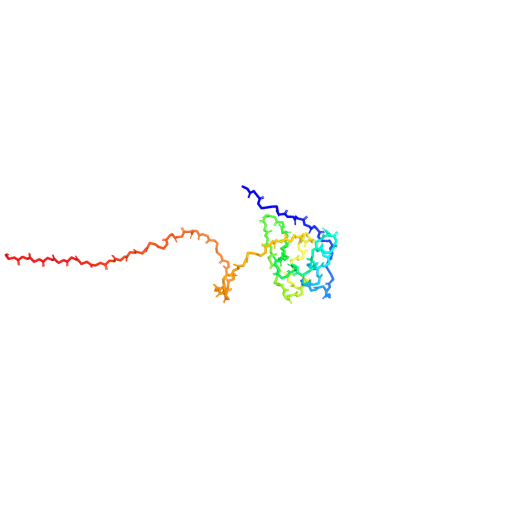 N N . ILE A 1 98 ? -13.724 -33.868 5.575 1.00 61.09 98 ILE A N 1
ATOM 736 C CA . IL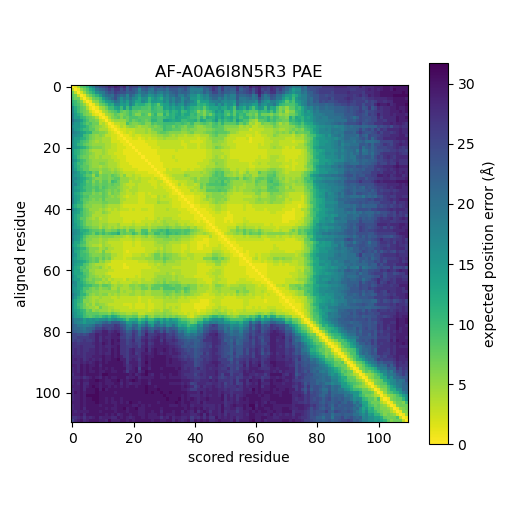E A 1 98 ? -13.831 -35.318 5.695 1.00 61.09 98 ILE A CA 1
ATOM 737 C C . ILE A 1 98 ? -14.435 -35.808 4.382 1.00 61.09 98 ILE A C 1
ATOM 739 O O . ILE A 1 98 ? -15.587 -35.521 4.055 1.00 61.09 98 ILE A O 1
ATOM 743 N N . LYS A 1 99 ? -13.639 -36.537 3.599 1.00 55.84 99 LYS A N 1
ATOM 744 C CA . LYS A 1 99 ? -14.137 -37.281 2.445 1.00 55.84 99 LYS A CA 1
ATOM 745 C C . LYS A 1 99 ? -14.850 -38.518 2.982 1.00 55.84 99 LYS A C 1
ATOM 747 O O . LYS A 1 99 ? -14.267 -39.590 3.081 1.00 55.84 99 LYS A O 1
ATOM 752 N N . ALA A 1 100 ? -16.100 -38.343 3.399 1.00 51.84 100 ALA A N 1
ATOM 753 C CA . ALA A 1 100 ? -16.971 -39.448 3.760 1.00 51.84 100 ALA A CA 1
ATOM 754 C C . ALA A 1 100 ? -17.444 -40.137 2.472 1.00 51.84 100 ALA A C 1
ATOM 756 O O . ALA A 1 100 ? -18.486 -39.804 1.911 1.00 51.84 100 ALA A O 1
ATOM 757 N N . THR A 1 101 ? -16.660 -41.093 1.980 1.00 52.91 101 THR A N 1
ATOM 758 C CA . THR A 1 101 ? -17.129 -42.037 0.963 1.00 52.91 101 THR A CA 1
ATOM 759 C C . THR A 1 101 ? -18.038 -43.049 1.656 1.00 52.91 101 THR A C 1
ATOM 761 O O . THR A 1 101 ? -17.583 -44.050 2.202 1.00 52.91 101 THR A O 1
ATOM 764 N N . GLY A 1 102 ? -19.335 -42.757 1.693 1.00 52.47 102 GLY A N 1
ATOM 765 C CA . GLY A 1 102 ? -20.350 -43.696 2.153 1.00 52.47 102 GLY A CA 1
ATOM 766 C C . GLY A 1 102 ? -20.814 -44.619 1.027 1.00 52.47 102 GLY A C 1
ATOM 767 O O . GLY A 1 102 ? -21.120 -44.136 -0.062 1.00 52.47 102 GLY A O 1
ATOM 768 N N . ARG A 1 103 ? -20.938 -45.917 1.350 1.00 55.81 103 ARG A N 1
ATOM 769 C CA . ARG A 1 103 ? -21.988 -46.893 0.954 1.00 55.81 103 ARG A CA 1
ATOM 770 C C . ARG A 1 103 ? -21.406 -48.265 0.586 1.00 55.81 103 ARG A C 1
ATOM 772 O O . ARG A 1 103 ? -20.815 -48.423 -0.475 1.00 55.81 103 ARG A O 1
ATOM 779 N N . LYS A 1 104 ? -21.735 -49.277 1.397 1.00 55.28 104 LYS A N 1
ATOM 780 C CA . LYS A 1 104 ? -22.680 -50.352 1.025 1.00 55.28 104 LYS A CA 1
ATOM 781 C C . LYS A 1 104 ? -22.927 -51.275 2.227 1.00 55.28 104 LYS A C 1
ATOM 783 O O . LYS A 1 104 ? -22.098 -52.106 2.569 1.00 55.28 104 LYS A O 1
ATOM 788 N N . LEU A 1 105 ? -24.100 -51.130 2.841 1.00 58.72 105 LEU A N 1
ATOM 789 C CA . LEU A 1 105 ? -24.756 -52.226 3.550 1.00 58.72 105 LEU A CA 1
ATOM 790 C C . LEU A 1 105 ? -25.318 -53.159 2.477 1.00 58.72 105 LEU A C 1
ATOM 792 O O . LEU A 1 105 ? -26.240 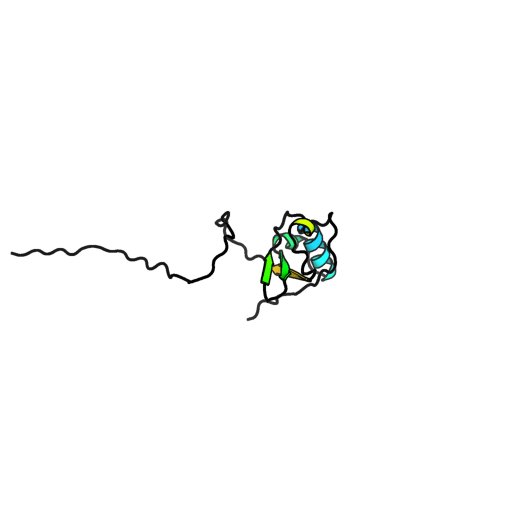-52.774 1.760 1.00 58.72 105 LEU A O 1
ATOM 796 N N . ALA A 1 106 ? -24.768 -54.361 2.360 1.00 58.94 106 ALA A N 1
ATOM 797 C CA . ALA A 1 106 ? -25.457 -55.468 1.716 1.00 58.94 106 ALA A CA 1
ATOM 798 C C . ALA A 1 106 ? -25.857 -56.450 2.822 1.00 58.94 106 ALA A C 1
ATOM 800 O O . ALA A 1 106 ? -25.020 -57.162 3.367 1.00 58.94 106 ALA A O 1
ATOM 801 N N . ARG A 1 107 ? -27.143 -56.428 3.189 1.00 54.41 107 ARG A N 1
ATOM 802 C CA . ARG A 1 107 ? -27.801 -57.549 3.867 1.00 54.41 107 ARG A CA 1
ATOM 803 C C . ARG A 1 107 ? -28.131 -58.570 2.786 1.00 54.41 107 ARG A C 1
ATOM 805 O O . ARG A 1 107 ? -28.848 -58.229 1.851 1.00 54.41 107 ARG A O 1
ATOM 812 N N . ALA A 1 108 ? -27.668 -59.799 2.946 1.00 54.94 108 ALA A N 1
ATOM 813 C CA . ALA A 1 108 ? -28.298 -60.951 2.325 1.00 54.94 108 ALA A CA 1
ATOM 814 C C . ALA A 1 108 ? -28.565 -61.968 3.435 1.00 54.94 108 ALA A C 1
ATOM 816 O O . ALA A 1 108 ? -27.647 -62.467 4.077 1.00 54.94 108 ALA A O 1
ATOM 817 N N . LEU A 1 109 ? -29.855 -62.148 3.704 1.00 59.44 109 LEU A N 1
ATOM 818 C CA . LEU A 1 109 ? -30.423 -63.333 4.325 1.00 59.44 109 LEU A CA 1
ATOM 819 C C . LEU A 1 109 ? -30.511 -64.384 3.215 1.00 59.44 109 LEU A C 1
ATOM 821 O O . LEU A 1 109 ? -31.007 -64.026 2.148 1.00 59.44 109 LEU A O 1
ATOM 825 N N . PHE A 1 110 ? -30.018 -65.595 3.453 1.00 58.34 110 PHE A N 1
ATOM 826 C CA . PHE A 1 110 ? -30.608 -66.901 3.119 1.00 58.34 110 PHE A CA 1
ATOM 827 C C . PHE A 1 110 ? -29.608 -67.997 3.489 1.00 58.34 110 PHE A C 1
ATOM 829 O O . PHE A 1 110 ? -28.413 -67.833 3.158 1.00 58.34 110 PHE A O 1
#